Protein AF-A0A932NUC4-F1 (afdb_monomer)

Secondary structure (DSSP, 8-state):
----S--HHHHHHHHHHHTT--------TTSSHH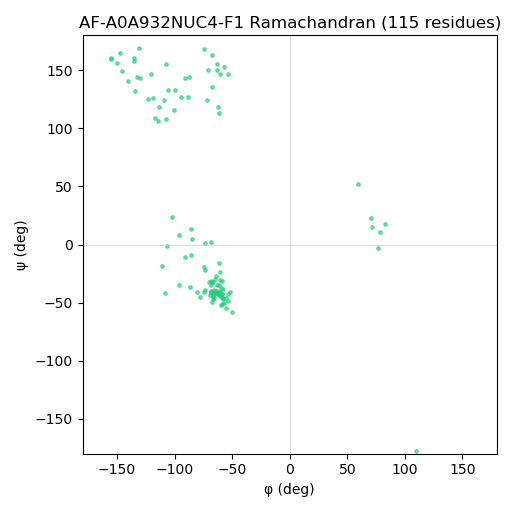HHHHHHHHHHHHH----S--EEEE-SSHHHHHHHHHHHHHHTTTSS--EEEE-SSS-HHHHHHHHHTT-SEEEE-HHHHHTT-

Radius of gyration: 14.38 Å; Cα contacts (8 Å, |Δi|>4): 156; chains: 1; bounding box: 35×28×39 Å

Mean predicted aligned error: 3.15 Å

Sequence (117 aa):
MGYREPTPIQRAAIPAILAGRDLIGCAQTGTGKTAAYLLPVLHRLLQDTARGPRVLVVLPTRELAVQVDAHRRELACHSSLRGAAIYGGVPLGPQADALHAKVDVVTATPGRLLDHL

Structure (mmCIF, N/CA/C/O backbone):
data_AF-A0A932NUC4-F1
#
_entry.id   AF-A0A932NUC4-F1
#
loop_
_atom_site.group_PDB
_atom_site.id
_atom_site.type_symbol
_atom_site.label_atom_id
_atom_site.label_alt_id
_atom_site.label_comp_id
_atom_site.label_asym_id
_atom_site.label_entity_id
_atom_site.label_seq_id
_atom_site.pdbx_PDB_ins_code
_atom_site.Cartn_x
_atom_site.Cartn_y
_atom_site.Cartn_z
_atom_site.occupancy
_atom_site.B_iso_or_equiv
_atom_site.auth_seq_id
_atom_site.auth_comp_id
_atom_site.auth_asym_id
_atom_site.auth_atom_id
_atom_site.pdbx_PDB_model_num
ATOM 1 N N . MET A 1 1 ? 3.567 9.495 -14.276 1.00 73.81 1 MET A N 1
ATOM 2 C CA . MET A 1 1 ? 4.385 8.318 -13.897 1.00 73.81 1 MET A CA 1
ATOM 3 C C . MET A 1 1 ? 5.321 7.783 -14.990 1.00 73.81 1 MET A C 1
ATOM 5 O O . MET A 1 1 ? 6.297 7.146 -14.632 1.00 73.81 1 MET A O 1
ATOM 9 N N . GLY A 1 2 ? 5.104 8.033 -16.293 1.00 84.81 2 GLY A N 1
ATOM 10 C CA . GLY A 1 2 ? 6.136 7.771 -17.319 1.00 84.81 2 GLY A CA 1
ATOM 11 C C . GLY A 1 2 ? 6.430 6.294 -17.632 1.00 84.81 2 GLY A C 1
ATOM 12 O O . GLY A 1 2 ? 7.439 6.007 -18.271 1.00 84.81 2 GLY A O 1
ATOM 13 N N . TYR A 1 3 ? 5.565 5.36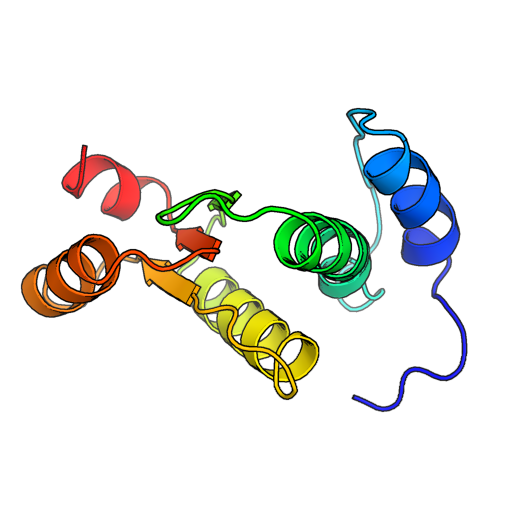5 -17.211 1.00 89.19 3 TYR A N 1
ATOM 14 C CA . TYR A 1 3 ? 5.646 3.961 -17.613 1.00 89.19 3 TYR A CA 1
ATOM 15 C C . TYR A 1 3 ? 5.463 3.838 -19.127 1.00 89.19 3 TYR A C 1
ATOM 17 O O . TYR A 1 3 ? 4.419 4.214 -19.653 1.00 89.19 3 TYR A O 1
ATOM 25 N N . ARG A 1 4 ? 6.485 3.325 -19.817 1.00 92.44 4 ARG A N 1
ATOM 26 C CA . ARG A 1 4 ? 6.423 3.004 -21.253 1.00 92.44 4 ARG A CA 1
ATOM 27 C C . ARG A 1 4 ? 6.390 1.503 -21.487 1.00 92.44 4 ARG A C 1
ATOM 29 O O . ARG A 1 4 ? 5.600 1.030 -22.282 1.00 92.44 4 ARG A O 1
ATOM 36 N N . GLU A 1 5 ? 7.208 0.779 -20.732 1.00 94.62 5 GLU A N 1
ATOM 37 C CA . GLU A 1 5 ? 7.333 -0.672 -20.793 1.00 94.62 5 GLU A CA 1
ATOM 38 C C . GLU A 1 5 ? 7.286 -1.252 -19.373 1.00 94.62 5 GLU A C 1
ATOM 40 O O . GLU A 1 5 ? 7.827 -0.634 -18.444 1.00 94.62 5 GLU A O 1
ATOM 45 N N . PRO A 1 6 ? 6.673 -2.430 -19.170 1.00 95.44 6 PRO A N 1
ATOM 46 C CA . PRO A 1 6 ? 6.652 -3.081 -17.868 1.00 95.44 6 PRO A CA 1
ATOM 47 C C . PRO A 1 6 ? 8.060 -3.540 -17.468 1.00 95.44 6 PRO A C 1
ATOM 49 O O . PRO A 1 6 ? 8.780 -4.149 -18.264 1.00 95.44 6 PRO A O 1
ATOM 52 N N . THR A 1 7 ? 8.451 -3.305 -16.215 1.00 95.56 7 THR A N 1
ATOM 53 C CA . THR A 1 7 ? 9.727 -3.791 -15.662 1.00 95.56 7 THR A CA 1
ATOM 54 C C . THR A 1 7 ? 9.729 -5.324 -15.530 1.00 95.56 7 THR A C 1
ATOM 56 O O . THR A 1 7 ? 8.662 -5.943 -15.542 1.00 95.56 7 THR A O 1
ATOM 59 N N . PRO A 1 8 ? 10.890 -5.993 -15.370 1.00 95.56 8 PRO A N 1
ATOM 60 C CA . PRO A 1 8 ? 10.935 -7.453 -15.238 1.00 95.56 8 PRO A CA 1
ATOM 61 C C . PRO A 1 8 ? 10.030 -8.007 -14.127 1.00 95.56 8 PRO A C 1
ATOM 63 O O . PRO A 1 8 ? 9.306 -8.974 -14.355 1.00 95.56 8 PRO A O 1
ATOM 66 N N . ILE A 1 9 ? 10.003 -7.356 -12.956 1.00 96.50 9 ILE A N 1
ATOM 67 C CA . ILE A 1 9 ? 9.135 -7.775 -11.847 1.00 96.50 9 ILE A CA 1
ATOM 68 C C . ILE A 1 9 ? 7.651 -7.555 -12.167 1.00 96.50 9 ILE A C 1
ATOM 70 O O . ILE A 1 9 ? 6.824 -8.377 -11.791 1.00 96.50 9 ILE A O 1
ATOM 74 N N . GLN A 1 10 ? 7.305 -6.498 -12.909 1.00 97.19 10 GLN A N 1
ATOM 75 C CA . GLN A 1 10 ? 5.934 -6.242 -13.363 1.00 97.19 10 GLN A CA 1
ATOM 76 C C . GLN A 1 10 ? 5.472 -7.300 -14.370 1.00 97.19 10 GLN A C 1
ATOM 78 O O . GLN A 1 10 ? 4.395 -7.865 -14.197 1.00 97.19 10 GLN A O 1
ATOM 83 N N . ARG A 1 11 ? 6.304 -7.632 -15.369 1.00 97.06 11 ARG A N 1
ATOM 84 C CA . ARG A 1 11 ? 6.002 -8.681 -16.361 1.00 97.06 11 ARG A CA 1
ATOM 85 C C . ARG A 1 11 ? 5.750 -10.041 -15.715 1.00 97.06 11 ARG A C 1
ATOM 87 O O . ARG A 1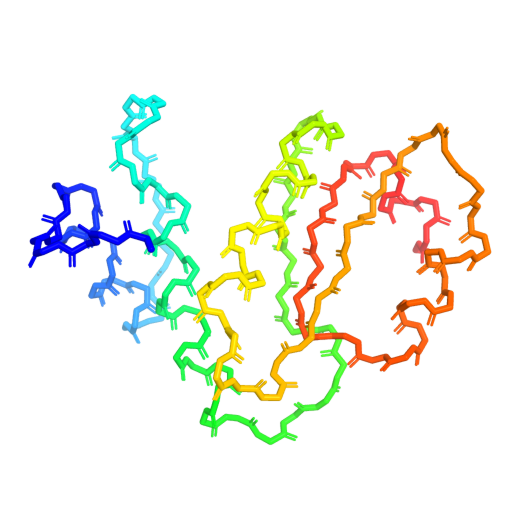 11 ? 4.870 -10.765 -16.165 1.00 97.06 11 ARG A O 1
ATOM 94 N N . ALA A 1 12 ? 6.505 -10.375 -14.670 1.00 96.06 12 ALA A N 1
ATOM 95 C CA . ALA A 1 12 ? 6.349 -11.638 -13.958 1.00 96.06 12 ALA A CA 1
ATOM 96 C C . ALA A 1 12 ? 5.149 -11.635 -12.992 1.00 96.06 12 ALA A C 1
ATOM 98 O O . ALA A 1 12 ? 4.377 -12.592 -12.963 1.00 96.06 12 ALA A O 1
ATOM 99 N N . ALA A 1 13 ? 4.980 -10.570 -12.199 1.00 97.81 13 ALA A N 1
ATOM 100 C CA . ALA A 1 13 ? 4.002 -10.543 -11.111 1.00 97.81 13 ALA A CA 1
ATOM 101 C C . ALA A 1 13 ? 2.572 -10.247 -11.583 1.00 97.81 13 ALA A C 1
ATOM 103 O O . ALA A 1 13 ? 1.637 -10.890 -11.109 1.00 97.81 13 ALA A O 1
ATOM 104 N N . ILE A 1 14 ? 2.383 -9.311 -12.522 1.00 98.00 14 ILE A N 1
ATOM 105 C CA . ILE A 1 14 ? 1.045 -8.827 -12.905 1.00 98.00 14 ILE A CA 1
ATOM 106 C C . ILE A 1 14 ? 0.131 -9.971 -13.380 1.00 98.00 14 ILE A C 1
ATOM 108 O O . ILE A 1 14 ? -0.965 -10.100 -12.829 1.00 98.00 14 ILE A O 1
ATOM 112 N N . PRO A 1 15 ? 0.546 -10.853 -14.315 1.00 97.81 15 PRO A N 1
ATOM 113 C CA . PRO A 1 15 ? -0.310 -11.953 -14.760 1.00 97.81 15 PRO A CA 1
ATOM 114 C C . PRO A 1 15 ? -0.643 -12.941 -13.637 1.00 97.81 15 PRO A C 1
ATOM 116 O O . PRO A 1 15 ? -1.751 -13.468 -13.583 1.00 97.81 15 PRO A O 1
ATOM 119 N N . ALA A 1 16 ? 0.295 -13.187 -12.714 1.00 97.31 16 ALA A N 1
ATOM 120 C CA . ALA A 1 16 ? 0.063 -14.081 -11.585 1.00 97.31 16 ALA A CA 1
ATOM 121 C C . ALA A 1 16 ? -0.984 -13.521 -10.610 1.00 97.31 16 ALA A C 1
ATOM 123 O O . ALA A 1 16 ? -1.881 -14.262 -10.210 1.00 97.31 16 ALA A O 1
ATOM 124 N N . ILE A 1 17 ? -0.916 -12.223 -10.295 1.00 97.50 17 ILE A N 1
ATOM 125 C CA . ILE A 1 17 ? -1.875 -11.559 -9.398 1.00 97.50 17 ILE A CA 1
ATOM 126 C C . ILE A 1 17 ? -3.265 -11.480 -10.040 1.00 97.50 17 ILE A C 1
ATOM 128 O O . ILE A 1 17 ? -4.270 -11.718 -9.367 1.00 97.50 17 ILE A O 1
ATOM 132 N N . LEU A 1 18 ? -3.345 -11.181 -11.343 1.00 96.81 18 LEU A N 1
ATOM 133 C CA . LEU A 1 18 ? -4.620 -11.176 -12.074 1.00 96.81 18 LEU A CA 1
ATOM 134 C C . LEU A 1 18 ? -5.280 -12.559 -12.087 1.00 96.81 18 LEU A C 1
ATOM 136 O O . LEU A 1 18 ? -6.496 -12.649 -11.961 1.00 96.81 18 LEU A O 1
ATOM 140 N N . ALA A 1 19 ? -4.483 -13.628 -12.150 1.00 96.81 19 ALA A N 1
ATOM 141 C CA . ALA A 1 19 ? -4.959 -15.003 -12.010 1.00 96.81 19 ALA A CA 1
ATOM 142 C C . ALA A 1 19 ? -5.342 -15.387 -10.564 1.00 96.81 19 ALA A C 1
ATOM 144 O O . ALA A 1 19 ? -5.698 -16.535 -10.315 1.00 96.81 19 ALA A O 1
ATOM 145 N N . GLY A 1 20 ? -5.246 -14.460 -9.603 1.00 95.50 20 GLY A N 1
ATOM 146 C CA . GLY A 1 20 ? -5.571 -14.705 -8.198 1.00 95.50 20 GLY A CA 1
ATOM 147 C C . GLY A 1 20 ? -4.576 -15.612 -7.476 1.00 95.50 20 GLY A C 1
ATOM 148 O O . GLY A 1 20 ? -4.951 -16.235 -6.490 1.00 95.50 20 GLY A O 1
ATOM 149 N N . ARG A 1 21 ? -3.336 -15.712 -7.971 1.00 97.56 21 ARG A N 1
ATOM 150 C CA . ARG A 1 21 ? -2.292 -16.531 -7.348 1.00 97.56 21 ARG A CA 1
ATOM 151 C C . ARG A 1 21 ? -1.479 -15.725 -6.347 1.00 97.56 21 ARG A C 1
ATOM 153 O O . ARG A 1 21 ? -1.119 -14.576 -6.614 1.00 97.56 21 ARG A O 1
ATOM 160 N N . ASP A 1 22 ? -1.100 -16.391 -5.265 1.00 97.38 22 ASP A N 1
ATOM 161 C CA . ASP A 1 22 ? -0.112 -15.884 -4.321 1.00 97.38 22 ASP A CA 1
ATOM 162 C C . ASP A 1 22 ? 1.289 -15.908 -4.940 1.00 97.38 22 ASP A C 1
ATOM 164 O O . ASP A 1 22 ? 1.608 -16.743 -5.794 1.00 97.38 22 ASP A O 1
ATOM 168 N N . LEU A 1 23 ? 2.141 -14.974 -4.516 1.00 96.75 23 LEU A N 1
ATOM 169 C CA . LEU A 1 23 ? 3.511 -14.882 -5.006 1.00 96.75 23 LEU A CA 1
ATOM 170 C C . LEU A 1 23 ? 4.473 -14.319 -3.967 1.00 96.75 23 LEU A C 1
ATOM 172 O O . LEU A 1 23 ? 4.100 -13.537 -3.095 1.00 96.75 23 LEU A O 1
ATOM 176 N N . ILE A 1 24 ? 5.748 -14.657 -4.149 1.00 96.69 24 ILE A N 1
ATOM 177 C CA . ILE A 1 24 ? 6.882 -14.007 -3.495 1.00 96.69 24 ILE A CA 1
ATOM 178 C C . ILE A 1 24 ? 7.686 -13.298 -4.587 1.00 96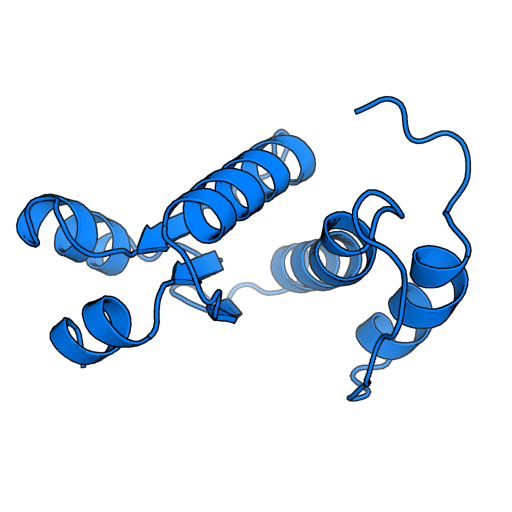.69 24 ILE A C 1
ATOM 180 O O . ILE A 1 24 ? 8.169 -13.928 -5.526 1.00 96.69 24 ILE A O 1
ATOM 184 N N . GLY A 1 25 ? 7.801 -11.973 -4.487 1.00 92.62 25 GLY A N 1
ATOM 185 C CA . GLY A 1 25 ? 8.489 -11.142 -5.475 1.00 92.62 25 GLY A CA 1
ATOM 186 C C . GLY A 1 25 ? 9.823 -10.610 -4.958 1.00 92.62 25 GLY A C 1
ATOM 187 O O . GLY A 1 25 ? 9.846 -9.678 -4.156 1.00 92.62 25 GLY A O 1
ATOM 188 N N . CYS A 1 26 ? 10.935 -11.137 -5.470 1.00 92.81 26 CYS A N 1
ATOM 189 C CA . CYS A 1 26 ? 12.281 -10.664 -5.136 1.00 92.81 26 CYS A CA 1
ATOM 190 C C . CYS A 1 26 ? 12.819 -9.744 -6.238 1.00 92.81 26 CYS A C 1
ATOM 192 O O . CYS A 1 26 ? 13.041 -10.173 -7.366 1.00 92.81 26 CYS A O 1
ATOM 194 N N . ALA A 1 27 ? 13.045 -8.470 -5.917 1.00 90.50 27 ALA A N 1
ATOM 195 C CA . ALA A 1 27 ? 13.708 -7.517 -6.808 1.00 90.50 27 ALA A CA 1
ATOM 196 C C . ALA A 1 27 ? 14.354 -6.385 -5.999 1.00 90.50 27 ALA A C 1
ATOM 198 O O . ALA A 1 27 ? 13.929 -6.106 -4.873 1.00 90.50 27 ALA A O 1
ATOM 199 N N . GLN A 1 28 ? 15.325 -5.673 -6.574 1.00 86.31 28 GLN A N 1
ATOM 200 C CA . GLN A 1 28 ? 15.952 -4.505 -5.939 1.00 86.31 28 GLN A CA 1
ATOM 201 C C . GLN A 1 28 ? 14.936 -3.364 -5.723 1.00 86.31 28 GLN A C 1
ATOM 203 O O . GLN A 1 28 ? 13.881 -3.309 -6.368 1.00 86.31 28 GLN A O 1
ATOM 208 N N . THR A 1 29 ? 15.164 -2.470 -4.760 1.00 79.69 29 THR A N 1
ATOM 209 C CA . THR A 1 29 ? 14.382 -1.225 -4.619 1.00 79.69 29 THR A CA 1
ATOM 210 C C . THR A 1 29 ? 14.457 -0.386 -5.904 1.00 79.69 29 THR A C 1
ATOM 212 O O . THR A 1 29 ? 15.378 -0.534 -6.698 1.00 79.69 29 THR A O 1
ATOM 215 N N . GLY A 1 30 ? 13.430 0.425 -6.177 1.00 81.25 30 GLY A N 1
ATOM 216 C CA . GLY A 1 30 ? 13.364 1.236 -7.406 1.00 81.25 30 GLY A CA 1
ATOM 217 C C . GLY A 1 30 ? 12.986 0.487 -8.697 1.00 81.25 30 GLY A C 1
ATOM 218 O O . GLY A 1 30 ? 12.779 1.119 -9.721 1.00 81.25 30 GLY A O 1
ATOM 219 N N . THR A 1 31 ? 12.798 -0.838 -8.670 1.00 83.44 31 THR A N 1
ATOM 220 C CA . THR A 1 31 ? 12.503 -1.658 -9.874 1.00 83.44 31 THR A CA 1
ATOM 221 C C . THR A 1 31 ? 11.017 -1.744 -10.261 1.00 83.44 31 THR A C 1
ATOM 223 O O . THR A 1 31 ? 10.618 -2.587 -11.064 1.00 83.44 31 THR A O 1
ATOM 226 N N . GLY A 1 32 ? 10.161 -0.890 -9.693 1.00 91.50 32 GLY A N 1
ATOM 227 C CA . GLY A 1 32 ? 8.729 -0.857 -10.024 1.00 91.50 32 GLY A CA 1
ATOM 228 C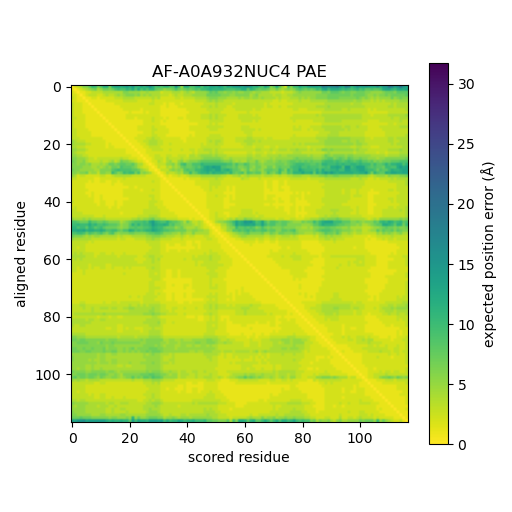 C . GLY A 1 32 ? 7.857 -1.887 -9.296 1.00 91.50 32 GLY A C 1
ATOM 229 O O . GLY A 1 32 ? 6.726 -2.115 -9.722 1.00 91.50 32 GLY A O 1
ATOM 230 N N . LYS A 1 33 ? 8.345 -2.474 -8.188 1.00 95.25 33 LYS A N 1
ATOM 231 C CA . LYS A 1 33 ? 7.593 -3.431 -7.349 1.00 95.25 33 LYS A CA 1
ATOM 232 C C . LYS A 1 33 ? 6.221 -2.909 -6.911 1.00 95.25 33 LYS A C 1
ATOM 234 O O . LYS A 1 33 ? 5.257 -3.658 -6.942 1.00 95.25 33 LYS A O 1
ATOM 239 N N . THR A 1 34 ? 6.130 -1.632 -6.540 1.00 95.56 34 THR A N 1
ATOM 240 C CA . THR A 1 34 ? 4.878 -1.017 -6.076 1.00 95.56 34 THR A CA 1
ATOM 241 C C . THR A 1 34 ? 3.780 -1.093 -7.134 1.00 95.56 34 THR A C 1
ATOM 243 O O . THR A 1 34 ? 2.716 -1.643 -6.878 1.00 95.56 34 THR A O 1
ATOM 246 N N . ALA A 1 35 ? 4.061 -0.642 -8.357 1.00 96.38 35 ALA A N 1
ATOM 247 C CA . ALA A 1 35 ? 3.126 -0.780 -9.469 1.00 96.38 35 ALA A CA 1
ATOM 248 C C . ALA A 1 35 ? 2.884 -2.248 -9.864 1.00 96.38 35 ALA A C 1
ATOM 250 O O . ALA A 1 35 ? 1.781 -2.574 -10.291 1.00 96.38 35 ALA A O 1
ATOM 251 N N . ALA A 1 36 ? 3.868 -3.140 -9.679 1.00 97.19 36 ALA A N 1
ATOM 252 C CA . ALA A 1 36 ? 3.725 -4.561 -10.003 1.00 97.19 36 ALA A CA 1
ATOM 253 C C . ALA A 1 36 ? 2.584 -5.239 -9.232 1.00 97.19 36 ALA A C 1
ATOM 255 O O . ALA A 1 36 ? 1.891 -6.065 -9.818 1.00 97.19 36 ALA A O 1
ATOM 256 N N . TYR A 1 37 ? 2.363 -4.875 -7.961 1.00 96.94 37 TYR A N 1
ATOM 257 C CA . TYR A 1 37 ? 1.216 -5.379 -7.200 1.00 96.94 37 TYR A CA 1
ATOM 258 C C . TYR A 1 37 ? 0.010 -4.434 -7.207 1.00 96.94 37 TYR A C 1
ATOM 260 O O . TYR A 1 37 ? -1.118 -4.914 -7.245 1.00 96.94 37 TYR A O 1
ATOM 268 N N . LEU A 1 38 ? 0.201 -3.108 -7.213 1.00 97.56 38 LEU A N 1
ATOM 269 C CA . LEU A 1 38 ? -0.930 -2.174 -7.160 1.00 97.56 38 LEU A CA 1
ATOM 270 C C . LEU A 1 38 ? -1.759 -2.168 -8.442 1.00 97.56 38 LEU A C 1
ATOM 272 O O . LEU A 1 38 ? -2.979 -2.165 -8.347 1.00 97.56 38 LEU A O 1
ATOM 276 N N . LEU A 1 39 ? -1.143 -2.174 -9.628 1.00 97.00 39 LEU A N 1
ATOM 277 C CA . LEU A 1 39 ? -1.885 -2.128 -10.895 1.00 97.00 39 LEU A CA 1
ATOM 278 C C . LEU A 1 39 ? -2.927 -3.254 -11.026 1.00 97.00 39 LEU A C 1
ATOM 280 O O . LEU A 1 39 ? -4.100 -2.940 -11.239 1.00 97.00 39 LEU A O 1
ATOM 284 N N . PRO A 1 40 ? -2.565 -4.544 -10.877 1.00 97.50 40 PRO A N 1
ATOM 285 C CA . PRO A 1 40 ? -3.540 -5.624 -11.012 1.00 97.50 40 PRO A CA 1
ATOM 286 C C . PRO A 1 40 ? -4.570 -5.630 -9.876 1.00 97.50 40 PRO A C 1
ATOM 288 O O . PRO A 1 40 ? -5.724 -5.985 -10.101 1.00 97.50 40 PRO A O 1
ATOM 291 N N . VAL A 1 41 ? -4.190 -5.197 -8.670 1.00 96.75 41 VAL A N 1
ATOM 292 C CA . VAL A 1 41 ? -5.118 -5.077 -7.539 1.00 96.75 41 VAL A CA 1
ATOM 293 C C . VAL A 1 41 ? -6.153 -3.979 -7.790 1.00 96.75 41 VAL A C 1
ATOM 295 O O . VAL A 1 41 ? -7.348 -4.233 -7.677 1.00 96.75 41 VAL A O 1
ATOM 298 N N . LEU A 1 42 ? -5.720 -2.783 -8.195 1.00 96.75 42 LEU A N 1
ATOM 299 C CA . LEU A 1 42 ? -6.616 -1.676 -8.539 1.00 96.75 42 LEU A CA 1
ATOM 300 C C . LEU A 1 42 ? -7.540 -2.057 -9.702 1.00 96.75 42 LEU A C 1
ATOM 302 O O . LEU A 1 42 ? -8.733 -1.781 -9.634 1.00 96.75 42 LEU A O 1
ATOM 306 N N . HIS A 1 43 ? -7.023 -2.749 -10.723 1.00 96.06 43 HIS A N 1
ATOM 307 C CA . HIS A 1 43 ? -7.836 -3.266 -11.827 1.00 96.06 43 HIS A CA 1
ATOM 308 C C . HIS A 1 43 ? -8.986 -4.157 -11.333 1.00 96.06 43 HIS A C 1
ATOM 310 O O . HIS A 1 43 ? -10.128 -3.963 -11.746 1.00 96.06 43 HIS A O 1
ATOM 316 N N . ARG A 1 44 ? -8.711 -5.081 -10.403 1.00 94.75 44 ARG A N 1
ATOM 317 C CA . ARG A 1 44 ? -9.748 -5.931 -9.797 1.00 94.75 44 ARG A CA 1
ATOM 318 C C . ARG A 1 44 ? -10.748 -5.126 -8.964 1.00 94.75 44 ARG A C 1
ATOM 320 O O . ARG A 1 44 ? -11.944 -5.375 -9.057 1.00 94.75 44 ARG A O 1
ATOM 327 N N . LEU A 1 45 ? -10.285 -4.141 -8.192 1.00 95.19 45 LEU A N 1
ATOM 328 C CA . LEU A 1 45 ? -11.165 -3.304 -7.365 1.00 95.19 45 LEU A CA 1
ATOM 329 C C . LEU A 1 45 ? -12.150 -2.456 -8.180 1.00 95.19 45 LEU A C 1
ATOM 331 O O . LEU A 1 45 ? -13.212 -2.120 -7.659 1.00 95.19 45 LEU A O 1
ATOM 335 N N . LEU A 1 46 ? -11.813 -2.107 -9.427 1.00 95.12 46 LEU A N 1
ATOM 336 C CA . LEU A 1 46 ? -12.708 -1.379 -10.337 1.00 95.12 46 LEU A CA 1
ATOM 337 C C . LEU A 1 46 ? -13.846 -2.244 -10.890 1.00 95.12 46 LEU A C 1
ATOM 339 O O . LEU A 1 46 ? -14.855 -1.704 -11.332 1.00 95.12 46 LEU A O 1
ATOM 343 N N . GLN A 1 47 ? -13.681 -3.565 -10.889 1.00 93.50 47 GLN A N 1
ATOM 344 C CA . GLN A 1 47 ? -14.689 -4.519 -11.364 1.00 93.50 47 GLN A CA 1
ATOM 345 C C . GLN A 1 47 ? -15.622 -4.990 -10.241 1.00 93.50 47 GLN A C 1
ATOM 347 O O . GLN A 1 47 ? -16.629 -5.641 -10.505 1.00 93.50 47 GLN A O 1
ATOM 352 N N . ASP A 1 48 ? -15.287 -4.666 -8.994 1.00 88.44 48 ASP A N 1
ATOM 353 C CA . ASP A 1 48 ? -16.002 -5.085 -7.798 1.00 88.44 48 ASP A CA 1
ATOM 354 C C . ASP A 1 48 ? -16.811 -3.921 -7.201 1.00 88.44 48 ASP A C 1
ATOM 356 O O . ASP A 1 48 ? -16.310 -2.808 -7.027 1.00 88.44 48 ASP A O 1
ATOM 360 N N . THR A 1 49 ? -18.072 -4.193 -6.860 1.00 85.81 49 THR A N 1
ATOM 361 C CA . THR A 1 49 ? -19.006 -3.230 -6.260 1.00 85.81 49 THR A CA 1
ATOM 362 C C . THR A 1 49 ? -18.909 -3.136 -4.735 1.00 85.81 49 THR A C 1
ATOM 364 O O . THR A 1 49 ? -19.557 -2.267 -4.140 1.00 85.81 49 THR A O 1
ATOM 367 N N . ALA A 1 50 ? -18.151 -4.022 -4.079 1.00 88.44 50 ALA A N 1
ATOM 368 C CA . ALA A 1 50 ? -17.984 -4.001 -2.630 1.00 88.44 50 ALA A CA 1
ATOM 369 C C . ALA A 1 50 ? -17.359 -2.677 -2.149 1.00 88.44 50 ALA A C 1
ATOM 371 O O . ALA A 1 50 ? -16.536 -2.058 -2.824 1.00 88.44 50 ALA A O 1
ATOM 372 N N . ARG A 1 51 ? -17.762 -2.235 -0.952 1.00 83.50 51 ARG A N 1
ATOM 373 C CA . ARG A 1 51 ? -17.301 -0.984 -0.328 1.00 83.50 51 ARG A CA 1
ATOM 374 C C . ARG A 1 51 ? -16.639 -1.261 1.013 1.00 83.50 51 ARG A C 1
ATOM 376 O O . ARG A 1 51 ? -17.117 -2.102 1.769 1.00 83.50 51 ARG A O 1
ATOM 383 N N . GLY A 1 52 ? -15.631 -0.460 1.345 1.00 88.12 52 GLY A N 1
ATOM 384 C CA . GLY A 1 52 ? -14.833 -0.607 2.563 1.00 88.12 52 GLY A CA 1
ATOM 385 C C . GLY A 1 52 ? -13.413 -1.081 2.262 1.00 88.12 52 GLY A C 1
ATOM 386 O O . GLY A 1 52 ? -13.073 -1.242 1.088 1.00 88.12 52 GLY A O 1
ATOM 387 N N . PRO A 1 53 ? -12.590 -1.293 3.305 1.00 91.94 53 PRO A N 1
ATOM 388 C CA . PRO A 1 53 ? -11.227 -1.781 3.138 1.00 91.94 53 PRO A CA 1
ATOM 389 C C . PRO A 1 53 ? -11.232 -3.160 2.480 1.00 91.94 53 PRO A C 1
ATOM 391 O O . PRO A 1 53 ? -11.710 -4.133 3.058 1.00 91.94 53 PRO A O 1
ATOM 394 N N . ARG A 1 54 ? -10.719 -3.232 1.250 1.00 95.00 54 ARG A N 1
ATOM 395 C CA . ARG A 1 54 ? -10.632 -4.463 0.444 1.00 95.00 54 ARG A CA 1
ATOM 396 C C . ARG A 1 54 ? -9.192 -4.929 0.260 1.00 95.00 54 ARG A C 1
ATOM 398 O O . ARG A 1 54 ? -8.950 -6.082 -0.080 1.00 95.00 54 ARG A O 1
ATOM 405 N N . VAL A 1 55 ? -8.233 -4.030 0.477 1.00 97.12 55 VAL A N 1
ATOM 406 C CA . VAL A 1 55 ? -6.801 -4.288 0.326 1.00 97.12 55 VAL A CA 1
ATOM 407 C C . VAL A 1 55 ? -6.056 -3.720 1.520 1.00 97.12 55 VAL A C 1
ATOM 409 O O . VAL A 1 55 ? -6.237 -2.554 1.866 1.00 97.12 55 VAL A O 1
ATOM 412 N N . LEU A 1 56 ? -5.168 -4.529 2.092 1.00 97.69 56 LEU A N 1
ATOM 413 C CA . LEU A 1 56 ? -4.218 -4.124 3.118 1.00 97.69 56 LEU A CA 1
ATOM 414 C C . LEU A 1 56 ? -2.790 -4.335 2.603 1.00 97.69 56 LEU A C 1
ATOM 416 O O . LEU A 1 56 ? -2.426 -5.437 2.200 1.00 97.69 56 LEU A O 1
ATOM 420 N N . VAL A 1 57 ? -1.974 -3.285 2.651 1.00 98.12 57 VAL A N 1
ATOM 421 C CA . VAL A 1 57 ? -0.540 -3.331 2.344 1.00 98.12 57 VAL A CA 1
ATOM 422 C C . VAL A 1 57 ? 0.237 -3.019 3.618 1.00 98.12 57 VAL A C 1
ATOM 424 O O . VAL A 1 57 ? 0.287 -1.871 4.056 1.00 98.12 57 VAL A O 1
ATOM 427 N N . VAL A 1 58 ? 0.852 -4.037 4.215 1.00 98.06 58 VAL A N 1
ATOM 428 C CA . VAL A 1 58 ? 1.637 -3.882 5.448 1.00 98.06 58 VAL A CA 1
ATOM 429 C C . VAL A 1 58 ? 3.084 -3.535 5.107 1.00 98.06 58 VAL A C 1
ATOM 431 O O . VAL A 1 58 ? 3.727 -4.216 4.308 1.00 98.06 58 VAL A O 1
ATOM 434 N N . LEU A 1 59 ? 3.595 -2.456 5.696 1.00 97.81 59 LEU A N 1
ATOM 435 C CA . LEU A 1 59 ? 4.900 -1.870 5.390 1.00 97.81 59 LEU A CA 1
ATOM 436 C C . LEU A 1 59 ? 5.682 -1.638 6.692 1.00 97.81 59 LEU A C 1
ATOM 438 O O . LEU A 1 59 ? 5.091 -1.272 7.706 1.00 97.81 59 LEU A O 1
ATOM 442 N N . PRO A 1 60 ? 7.011 -1.833 6.699 1.00 97.00 60 PRO A N 1
ATOM 443 C CA . PRO A 1 60 ? 7.783 -1.817 7.941 1.00 97.00 60 PRO A CA 1
ATOM 444 C C . PRO A 1 60 ? 7.986 -0.410 8.515 1.00 97.00 60 PRO A C 1
ATOM 446 O O . PRO A 1 60 ? 8.285 -0.277 9.698 1.00 97.00 60 PRO A O 1
ATOM 449 N N . THR A 1 61 ? 7.833 0.642 7.703 1.00 96.81 61 THR A N 1
ATOM 450 C CA . THR A 1 61 ? 8.060 2.027 8.133 1.00 96.81 61 THR A CA 1
ATOM 451 C C . THR A 1 61 ? 6.956 2.966 7.663 1.00 96.81 61 THR A C 1
ATOM 453 O O . THR A 1 61 ? 6.250 2.701 6.684 1.00 96.81 61 THR A O 1
ATOM 456 N N . ARG A 1 62 ? 6.828 4.095 8.367 1.00 97.38 62 ARG A N 1
ATOM 457 C CA . ARG A 1 62 ? 5.875 5.164 8.047 1.00 97.38 62 ARG A CA 1
ATOM 458 C C . ARG A 1 62 ? 6.143 5.751 6.664 1.00 97.38 62 ARG A C 1
ATOM 460 O O . ARG A 1 62 ? 5.211 5.983 5.901 1.00 97.38 62 ARG A O 1
ATOM 467 N N . GLU A 1 63 ? 7.405 5.980 6.339 1.00 96.69 63 GLU A N 1
ATOM 468 C CA . GLU A 1 63 ? 7.845 6.605 5.092 1.00 96.69 63 GLU A CA 1
ATOM 469 C C . GLU A 1 63 ? 7.423 5.745 3.900 1.00 96.69 63 GLU A C 1
ATOM 471 O O . GLU A 1 63 ? 6.876 6.260 2.926 1.00 96.69 63 GLU A O 1
ATOM 476 N N . LEU A 1 64 ? 7.582 4.421 4.015 1.00 96.12 64 LEU A N 1
ATOM 477 C CA . LEU A 1 64 ? 7.126 3.486 2.992 1.00 96.12 64 LEU A CA 1
ATOM 478 C C . LEU A 1 64 ? 5.596 3.427 2.901 1.00 96.12 64 LEU A C 1
ATOM 480 O O . LEU A 1 64 ? 5.074 3.395 1.788 1.00 96.12 64 LEU A O 1
ATOM 484 N N . ALA A 1 65 ? 4.870 3.463 4.026 1.00 97.88 65 ALA A N 1
ATOM 485 C CA . ALA A 1 65 ? 3.402 3.528 4.033 1.00 97.88 65 ALA A CA 1
ATOM 486 C C . ALA A 1 65 ? 2.867 4.751 3.277 1.00 97.88 65 ALA A C 1
ATOM 488 O O . ALA A 1 65 ? 1.997 4.614 2.410 1.00 97.88 65 ALA A O 1
ATOM 489 N N . VAL A 1 66 ? 3.444 5.922 3.551 1.00 97.56 66 VAL A N 1
ATOM 490 C CA . VAL A 1 66 ? 3.108 7.183 2.877 1.00 97.56 66 VAL A CA 1
ATOM 491 C C . VAL A 1 66 ? 3.496 7.139 1.399 1.00 97.56 66 VAL A C 1
ATOM 493 O O . VAL A 1 66 ? 2.692 7.503 0.543 1.00 97.56 66 VAL A O 1
ATOM 496 N N . GLN A 1 67 ? 4.699 6.659 1.072 1.00 96.81 67 GLN A N 1
ATOM 497 C CA . GLN A 1 67 ? 5.170 6.584 -0.312 1.00 96.81 67 GLN A CA 1
ATOM 498 C C . GLN A 1 67 ? 4.302 5.648 -1.164 1.00 96.81 67 GLN A C 1
ATOM 500 O O . GLN A 1 67 ? 3.991 5.967 -2.313 1.00 96.81 67 GLN A O 1
ATOM 505 N N . VAL A 1 68 ? 3.898 4.496 -0.622 1.00 97.81 68 VAL A N 1
ATOM 506 C CA . VAL A 1 68 ? 3.020 3.556 -1.329 1.00 97.81 68 VAL A CA 1
ATOM 507 C C . VAL A 1 68 ? 1.618 4.137 -1.508 1.00 97.81 68 VAL A C 1
ATOM 509 O O . VAL A 1 68 ? 1.065 3.993 -2.598 1.00 97.81 68 VAL A O 1
ATOM 512 N N . ASP A 1 69 ? 1.050 4.823 -0.510 1.00 98.12 69 ASP A N 1
ATOM 513 C CA . ASP A 1 69 ? -0.266 5.464 -0.669 1.00 98.12 69 ASP A CA 1
ATOM 514 C C . ASP A 1 69 ? -0.235 6.606 -1.696 1.00 98.12 69 ASP A C 1
ATOM 516 O O . ASP A 1 69 ? -1.135 6.707 -2.532 1.00 98.12 69 ASP A O 1
ATOM 520 N N . ALA A 1 70 ? 0.832 7.410 -1.720 1.00 97.50 70 ALA A N 1
ATOM 521 C CA . ALA A 1 70 ? 1.031 8.422 -2.756 1.00 97.50 70 ALA A CA 1
ATOM 522 C C . ALA A 1 70 ? 1.100 7.785 -4.156 1.00 97.50 70 ALA A C 1
ATOM 524 O O . ALA A 1 70 ? 0.408 8.218 -5.079 1.00 97.50 70 ALA A O 1
ATOM 525 N N . HIS A 1 71 ? 1.852 6.689 -4.298 1.00 96.81 71 HIS A N 1
ATOM 526 C CA . HIS A 1 71 ? 1.943 5.943 -5.551 1.00 96.81 71 HIS A CA 1
ATOM 527 C C . HIS A 1 71 ? 0.587 5.350 -5.968 1.00 96.81 71 HIS A C 1
ATOM 529 O O . HIS A 1 71 ? 0.203 5.433 -7.133 1.00 96.81 71 HIS A O 1
ATOM 535 N N . ARG A 1 72 ? -0.175 4.793 -5.019 1.00 97.62 72 ARG A N 1
ATOM 536 C CA . ARG A 1 72 ? -1.553 4.335 -5.245 1.00 97.62 72 ARG A CA 1
ATOM 537 C C . ARG A 1 72 ? -2.433 5.483 -5.731 1.00 97.62 72 ARG A C 1
ATOM 539 O O . ARG A 1 72 ? -3.173 5.292 -6.690 1.00 97.62 72 ARG A O 1
ATOM 546 N N . ARG A 1 73 ? -2.364 6.658 -5.099 1.00 97.31 73 ARG A N 1
ATOM 547 C CA . ARG A 1 73 ? -3.147 7.839 -5.491 1.00 97.31 73 ARG A CA 1
ATOM 548 C C . ARG A 1 73 ? -2.861 8.255 -6.931 1.00 97.31 73 ARG A C 1
ATOM 550 O O . ARG A 1 73 ? -3.799 8.560 -7.658 1.00 97.31 73 ARG A O 1
ATOM 557 N N . GLU A 1 74 ? -1.597 8.249 -7.340 1.00 97.12 74 GLU A N 1
ATOM 558 C CA . GLU A 1 74 ? -1.209 8.546 -8.721 1.00 97.12 74 GLU A CA 1
ATOM 559 C C . GLU A 1 74 ? -1.710 7.483 -9.710 1.00 97.12 74 GLU A C 1
ATOM 561 O O . GLU A 1 74 ? -2.225 7.839 -10.765 1.00 97.12 74 GLU A O 1
ATOM 566 N N . LEU A 1 75 ? -1.620 6.193 -9.369 1.00 96.75 75 LEU A N 1
ATOM 567 C CA . LEU A 1 75 ? -2.130 5.109 -10.220 1.00 96.75 75 LEU A CA 1
ATOM 568 C C . LEU A 1 75 ? -3.663 5.101 -10.330 1.00 96.75 75 LEU A C 1
ATOM 570 O O . LEU A 1 75 ? -4.207 4.717 -11.362 1.00 96.75 75 LEU A O 1
ATOM 574 N N . ALA A 1 76 ? -4.358 5.510 -9.270 1.00 96.31 76 ALA A N 1
ATOM 575 C CA . ALA A 1 76 ? -5.816 5.505 -9.174 1.00 96.31 76 ALA A CA 1
ATOM 576 C C . ALA A 1 76 ? -6.458 6.862 -9.520 1.00 96.31 76 ALA A C 1
ATOM 578 O O . ALA A 1 76 ? -7.662 7.024 -9.321 1.00 96.31 76 ALA A O 1
ATOM 579 N N . CYS A 1 77 ? -5.689 7.838 -10.018 1.00 95.31 77 CYS A N 1
ATOM 580 C CA . CYS A 1 77 ? -6.103 9.244 -10.128 1.00 95.31 77 CYS A CA 1
ATOM 581 C C . CYS A 1 77 ? -7.337 9.492 -11.015 1.00 95.31 77 CYS A C 1
ATOM 583 O O . CYS A 1 77 ? -8.041 10.478 -10.816 1.00 95.31 77 CYS A O 1
ATOM 585 N N . HIS A 1 78 ? -7.622 8.591 -11.955 1.00 94.44 78 HIS A N 1
ATOM 586 C CA . HIS A 1 78 ? -8.791 8.640 -12.839 1.00 94.44 78 HIS A CA 1
ATOM 587 C C . HIS A 1 78 ? -9.900 7.666 -12.415 1.00 94.44 78 HIS A C 1
ATOM 589 O O . HIS A 1 78 ? -10.712 7.244 -13.233 1.00 94.44 78 HIS A O 1
ATOM 595 N N . SER A 1 79 ? -9.929 7.283 -11.139 1.00 94.62 79 SER A N 1
ATOM 596 C CA . SER A 1 79 ? -10.934 6.385 -10.575 1.00 94.62 79 SER A CA 1
ATOM 597 C C . SER A 1 79 ? -11.534 6.934 -9.285 1.00 94.62 79 SER A C 1
ATOM 599 O O . SER A 1 79 ? -11.017 7.876 -8.689 1.00 94.62 79 SER A O 1
ATOM 601 N N . SER A 1 80 ? -12.606 6.298 -8.814 1.00 93.19 80 SER A N 1
ATOM 602 C CA . SER A 1 80 ? -13.200 6.579 -7.506 1.00 93.19 80 SER A CA 1
ATOM 603 C C . SER A 1 80 ? -12.533 5.822 -6.349 1.00 93.19 80 SER A C 1
ATOM 605 O O . SER A 1 80 ? -13.034 5.898 -5.228 1.00 93.19 80 SER A O 1
ATOM 607 N N . LEU A 1 81 ? -11.451 5.068 -6.594 1.00 95.81 81 LEU A N 1
ATOM 608 C CA . LEU A 1 81 ? -10.791 4.265 -5.562 1.00 95.81 81 LEU A CA 1
ATOM 609 C C . LEU A 1 81 ? -10.032 5.156 -4.574 1.00 95.81 81 LEU A C 1
ATOM 611 O O . LEU A 1 81 ? -9.145 5.937 -4.937 1.00 95.81 81 LEU A O 1
ATOM 615 N N . ARG A 1 82 ? -10.351 5.002 -3.292 1.00 95.38 82 ARG A N 1
ATOM 616 C CA . ARG A 1 82 ? -9.785 5.780 -2.187 1.00 95.38 82 ARG A CA 1
ATOM 617 C C . ARG A 1 82 ? -8.824 4.925 -1.373 1.00 95.38 82 ARG A C 1
ATOM 619 O O . ARG A 1 82 ? -8.934 3.703 -1.330 1.00 95.38 82 ARG A O 1
ATOM 626 N N . GLY A 1 83 ? -7.888 5.577 -0.700 1.00 96.56 83 GLY A N 1
ATOM 627 C CA . GLY A 1 83 ? -6.973 4.901 0.206 1.00 96.56 83 GLY A CA 1
ATOM 628 C C . GLY A 1 83 ? -6.571 5.776 1.378 1.00 96.56 83 GLY A C 1
ATOM 629 O O . GLY A 1 83 ? -6.803 6.987 1.347 1.00 96.56 83 GLY A O 1
ATOM 630 N N . ALA A 1 84 ? -6.011 5.140 2.400 1.00 97.19 84 ALA A N 1
ATOM 631 C CA . ALA A 1 84 ? -5.469 5.801 3.577 1.00 97.19 84 ALA A CA 1
ATOM 632 C C . ALA A 1 84 ? -4.170 5.121 4.020 1.00 97.19 84 ALA A C 1
ATOM 634 O O . ALA A 1 84 ? -4.066 3.892 4.005 1.00 97.19 84 ALA A O 1
ATOM 635 N N . ALA A 1 85 ? -3.208 5.936 4.451 1.00 97.75 85 ALA A N 1
ATOM 636 C CA . ALA A 1 85 ? -1.995 5.478 5.109 1.00 97.75 85 ALA A CA 1
ATOM 637 C C . ALA A 1 85 ? -2.169 5.523 6.632 1.00 97.75 85 ALA A C 1
ATOM 639 O O . ALA A 1 85 ? -2.516 6.565 7.189 1.00 97.75 85 ALA A O 1
ATOM 640 N N . ILE A 1 86 ? -1.907 4.395 7.288 1.00 97.81 86 ILE A N 1
ATOM 641 C CA . ILE A 1 86 ? -2.155 4.155 8.707 1.00 97.81 86 ILE A CA 1
ATOM 642 C C . ILE A 1 86 ? -0.826 3.890 9.429 1.00 97.81 86 ILE A C 1
ATOM 644 O O . ILE A 1 86 ? -0.173 2.870 9.216 1.00 97.81 86 ILE A O 1
ATOM 648 N N . TYR A 1 87 ? -0.366 4.822 10.259 1.00 98.00 87 TYR A N 1
ATOM 649 C CA . TYR A 1 87 ? 0.948 4.752 10.906 1.00 98.00 87 TYR A CA 1
ATOM 650 C C . TYR A 1 87 ? 1.033 5.551 12.218 1.00 98.00 87 TYR A C 1
ATOM 652 O O . TYR A 1 87 ? 0.239 6.451 12.509 1.00 98.00 87 TYR A O 1
ATOM 660 N N . GLY A 1 88 ? 2.029 5.199 13.035 1.00 96.38 88 GLY A N 1
ATOM 661 C CA . GLY A 1 88 ? 2.274 5.800 14.347 1.00 96.38 88 GLY A CA 1
ATOM 662 C C . GLY A 1 88 ? 2.871 7.211 14.298 1.00 96.38 88 GLY A C 1
ATOM 663 O O . GLY A 1 88 ? 3.340 7.684 13.264 1.00 96.38 88 GLY A O 1
ATOM 664 N N . GLY A 1 89 ? 2.877 7.889 15.448 1.00 94.25 89 GLY A N 1
ATOM 665 C CA . GLY A 1 89 ? 3.463 9.231 15.587 1.00 94.25 89 GLY A CA 1
ATOM 666 C C . GLY A 1 89 ? 2.590 10.375 15.058 1.00 94.25 89 GLY A C 1
ATOM 667 O O . GLY A 1 89 ? 3.066 11.499 14.937 1.00 94.25 89 GLY A O 1
ATOM 668 N N . VAL A 1 90 ? 1.322 10.098 14.741 1.00 94.69 90 VAL A N 1
ATOM 669 C CA . VAL A 1 90 ? 0.280 11.099 14.463 1.00 94.69 90 VAL A CA 1
ATOM 670 C C . VAL A 1 90 ? -1.020 10.703 15.184 1.00 94.69 90 VAL A C 1
ATOM 672 O O . VAL A 1 90 ? -1.162 9.530 15.564 1.00 94.69 90 VAL A O 1
ATOM 675 N N . PRO A 1 91 ? -1.963 11.640 15.410 1.00 96.06 91 PRO A N 1
ATOM 676 C CA . PRO A 1 91 ? -3.216 11.348 16.102 1.00 96.06 91 PRO A CA 1
ATOM 677 C C . PRO A 1 91 ? -3.998 10.183 15.480 1.00 96.06 91 PRO A C 1
ATOM 679 O O . PRO A 1 91 ? -3.973 9.975 14.264 1.00 96.06 91 PRO A O 1
ATOM 682 N N . LEU A 1 92 ? -4.691 9.422 16.331 1.00 94.69 92 LEU A N 1
ATOM 683 C CA . LEU A 1 92 ? -5.497 8.267 15.923 1.00 94.69 92 LEU A CA 1
ATOM 684 C C . LEU A 1 92 ? -6.792 8.691 15.215 1.00 94.69 92 LEU A C 1
ATOM 686 O O . LEU A 1 92 ? -7.168 8.078 14.224 1.00 94.69 92 LEU A O 1
ATOM 690 N N . GLY A 1 93 ? -7.437 9.761 15.696 1.00 96.19 93 GLY A N 1
ATOM 691 C CA . GLY A 1 93 ? -8.750 10.226 15.223 1.00 96.19 93 GLY A CA 1
ATOM 692 C C . GLY A 1 93 ? -8.855 10.361 13.700 1.00 96.19 93 GLY A C 1
ATOM 693 O O . GLY A 1 93 ? -9.632 9.626 13.102 1.00 96.19 93 GLY A O 1
ATOM 694 N N . PRO A 1 94 ? -8.008 11.173 13.037 1.00 94.88 94 PRO A N 1
ATOM 695 C CA . PRO A 1 94 ? -8.071 11.338 11.582 1.00 94.88 94 PRO A CA 1
ATOM 696 C C . PRO A 1 94 ? -7.881 10.034 10.791 1.00 94.88 94 PRO A C 1
ATOM 698 O O . PRO A 1 94 ? -8.432 9.873 9.705 1.00 94.88 94 PRO A O 1
ATOM 701 N N . GLN A 1 95 ? -7.097 9.093 11.327 1.00 95.06 95 GLN A N 1
ATOM 702 C CA . GLN A 1 95 ? -6.889 7.779 10.715 1.00 95.06 95 GLN A CA 1
ATOM 703 C C . GLN A 1 95 ? -8.118 6.880 10.899 1.00 95.06 95 GLN A C 1
ATOM 705 O O . GLN A 1 95 ? -8.534 6.215 9.953 1.00 95.06 95 GLN A O 1
ATOM 710 N N . ALA A 1 96 ? -8.741 6.912 12.081 1.00 94.31 96 ALA A N 1
ATOM 711 C CA . ALA A 1 96 ? -10.002 6.223 12.343 1.00 94.31 96 ALA A CA 1
ATOM 712 C C . ALA A 1 96 ? -11.131 6.766 11.452 1.00 94.31 96 ALA A C 1
ATOM 714 O O . ALA A 1 96 ? -11.865 5.986 10.849 1.00 94.31 96 ALA A O 1
ATOM 715 N N . ASP A 1 97 ? -11.218 8.086 11.284 1.00 94.69 97 ASP A N 1
ATOM 716 C CA . ASP A 1 97 ? -12.193 8.727 10.396 1.00 94.69 97 ASP A CA 1
ATOM 717 C C . ASP A 1 97 ? -12.000 8.293 8.937 1.00 94.69 97 ASP A C 1
ATOM 719 O O . ASP A 1 97 ? -12.970 7.992 8.236 1.00 94.69 97 ASP A O 1
ATOM 723 N N . ALA A 1 98 ? -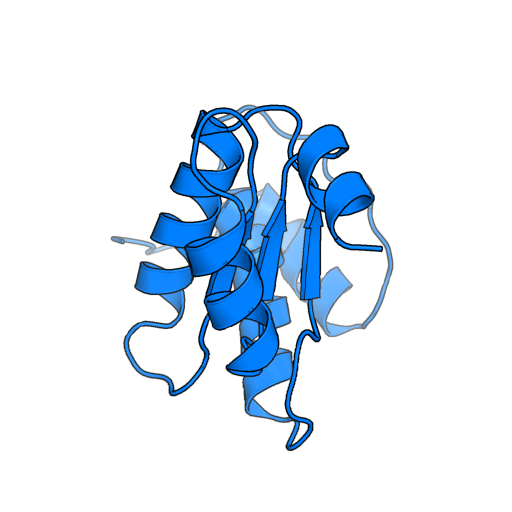10.748 8.185 8.480 1.00 92.38 98 ALA A N 1
ATOM 724 C CA . ALA A 1 98 ? -10.441 7.681 7.145 1.00 92.38 98 ALA A CA 1
ATOM 725 C C . ALA A 1 98 ? -10.885 6.217 6.958 1.00 92.38 98 ALA A C 1
ATOM 727 O O . ALA A 1 98 ? -11.437 5.871 5.911 1.00 92.38 98 ALA A O 1
ATOM 728 N N . LEU A 1 99 ? -10.707 5.363 7.971 1.00 92.50 99 LEU A N 1
ATOM 729 C CA . LEU A 1 99 ? -11.194 3.979 7.943 1.00 92.50 99 LEU A CA 1
ATOM 730 C C . LEU A 1 99 ? -12.732 3.921 7.939 1.00 92.50 99 LEU A C 1
ATOM 732 O O . LEU A 1 99 ? -13.318 3.222 7.105 1.00 92.50 99 LEU A O 1
ATOM 736 N N . HIS A 1 100 ? -13.397 4.717 8.781 1.00 92.56 100 HIS A N 1
ATOM 737 C CA . HIS A 1 100 ? -14.860 4.846 8.802 1.00 92.56 100 HIS A CA 1
ATOM 738 C C . HIS A 1 100 ? -15.433 5.364 7.477 1.00 92.56 100 HIS A C 1
ATOM 740 O O . HIS A 1 100 ? -16.527 4.961 7.075 1.00 92.56 100 HIS A O 1
ATOM 746 N N . ALA A 1 101 ? -14.678 6.185 6.743 1.00 92.19 101 ALA A N 1
ATOM 747 C CA . ALA A 1 101 ? -15.052 6.660 5.413 1.00 92.19 101 ALA A CA 1
ATOM 748 C C . ALA A 1 101 ? -15.046 5.560 4.330 1.00 92.19 101 ALA A C 1
ATOM 750 O O . ALA A 1 101 ? -15.353 5.858 3.167 1.00 92.19 101 ALA A O 1
ATOM 751 N N . LYS A 1 102 ? -14.753 4.297 4.685 1.00 89.75 102 LYS A N 1
ATOM 752 C CA . LYS A 1 102 ? -14.770 3.122 3.797 1.00 89.75 102 LYS A CA 1
ATOM 753 C C . LYS A 1 102 ? -13.809 3.269 2.614 1.00 89.75 102 LYS A C 1
ATOM 755 O O . LYS A 1 102 ? -14.220 3.150 1.458 1.00 89.75 102 LYS A O 1
ATOM 760 N N . VAL A 1 103 ? -12.547 3.587 2.902 1.00 95.19 103 VAL A N 1
ATOM 761 C CA . VAL A 1 103 ? -11.463 3.565 1.904 1.00 95.19 103 VAL A CA 1
ATOM 762 C C . VAL A 1 103 ? -11.243 2.154 1.363 1.00 95.19 103 VAL A C 1
ATOM 764 O O . VAL A 1 103 ? -11.477 1.189 2.076 1.00 95.19 103 VAL A O 1
ATOM 767 N N . ASP A 1 104 ? -10.789 2.033 0.117 1.00 96.56 104 ASP A N 1
ATOM 768 C CA . ASP A 1 104 ? -10.655 0.745 -0.574 1.00 96.56 104 ASP A CA 1
ATOM 769 C C . ASP A 1 104 ? -9.310 0.067 -0.293 1.00 96.56 104 ASP A C 1
ATOM 771 O O . ASP A 1 104 ? -9.234 -1.157 -0.165 1.00 96.56 104 ASP A O 1
ATOM 775 N N . VAL A 1 105 ? -8.250 0.873 -0.182 1.00 97.56 105 VAL A N 1
ATOM 776 C CA . VAL A 1 105 ? -6.873 0.417 0.033 1.00 97.56 105 VAL A CA 1
ATOM 777 C C . VAL A 1 105 ? -6.305 1.052 1.296 1.00 97.56 105 VAL A C 1
ATOM 779 O O . VAL A 1 105 ? -6.251 2.274 1.415 1.00 97.56 105 VAL A O 1
ATOM 782 N N . VAL A 1 106 ? -5.817 0.228 2.212 1.00 98.06 106 VAL A N 1
ATOM 783 C CA . VAL A 1 106 ? -5.108 0.672 3.412 1.00 98.06 106 VAL A CA 1
ATOM 784 C C . VAL A 1 106 ? -3.635 0.313 3.271 1.00 98.06 106 VAL A C 1
ATOM 786 O O . VAL A 1 106 ? -3.298 -0.853 3.070 1.00 98.06 106 VAL A O 1
ATOM 789 N N . THR A 1 107 ? -2.743 1.294 3.386 1.00 98.44 107 THR A N 1
ATOM 790 C CA . THR A 1 107 ? -1.312 1.039 3.613 1.00 98.44 107 THR A CA 1
ATOM 791 C C . THR A 1 107 ? -1.039 1.239 5.096 1.00 98.44 107 THR A C 1
ATOM 793 O O . THR A 1 107 ? -1.517 2.214 5.665 1.00 98.44 107 THR A O 1
ATOM 796 N N . ALA A 1 108 ? -0.329 0.332 5.766 1.00 98.25 108 ALA A N 1
ATOM 797 C CA . ALA A 1 108 ? -0.198 0.426 7.218 1.00 98.25 108 ALA A CA 1
ATOM 798 C C . ALA A 1 108 ? 1.145 -0.045 7.765 1.00 98.25 108 ALA A C 1
ATOM 800 O O . ALA 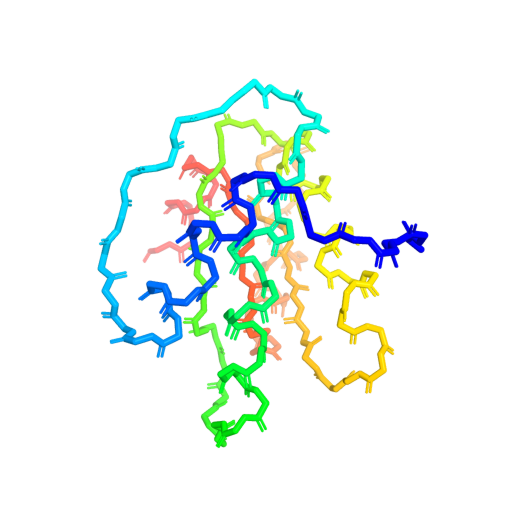A 1 108 ? 1.746 -0.974 7.227 1.00 98.25 108 ALA A O 1
ATOM 801 N N . THR A 1 109 ? 1.580 0.549 8.879 1.00 98.38 109 THR A N 1
ATOM 802 C CA . THR A 1 109 ? 2.621 -0.051 9.722 1.00 98.38 109 THR A CA 1
ATOM 803 C C . THR A 1 109 ? 2.001 -1.003 10.748 1.00 98.38 109 THR A C 1
ATOM 805 O O . THR A 1 109 ? 0.922 -0.702 11.263 1.00 98.38 109 THR A O 1
ATOM 808 N N . PRO A 1 110 ? 2.660 -2.133 11.092 1.00 97.88 110 PRO A N 1
ATOM 809 C CA . PRO A 1 110 ? 2.068 -3.151 11.962 1.00 97.88 110 PRO A CA 1
ATOM 810 C C . PRO A 1 110 ? 1.559 -2.606 13.298 1.00 97.88 110 PRO A C 1
ATOM 812 O O . PRO A 1 110 ? 0.418 -2.857 13.656 1.00 97.88 110 PRO A O 1
ATOM 815 N N . GLY A 1 111 ? 2.373 -1.810 14.003 1.00 97.00 111 GLY A N 1
ATOM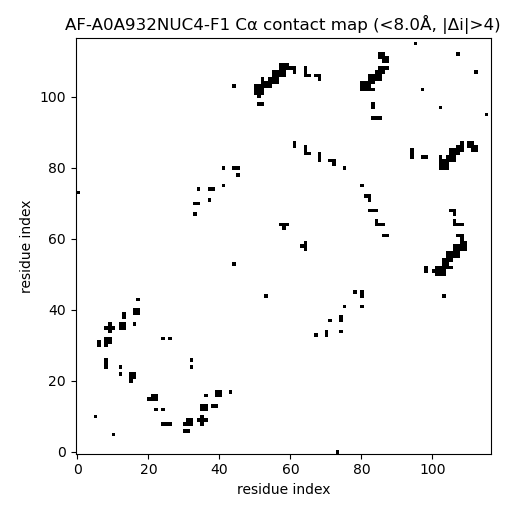 816 C CA . GLY A 1 111 ? 2.003 -1.286 15.320 1.00 97.00 111 GLY A CA 1
ATOM 817 C C . GLY A 1 111 ? 0.722 -0.452 15.287 1.00 97.00 111 GLY A C 1
ATOM 818 O O . GLY A 1 111 ? -0.213 -0.746 16.017 1.00 97.00 111 GLY A O 1
ATOM 819 N N . ARG A 1 112 ? 0.632 0.534 14.380 1.00 96.81 112 ARG A N 1
ATOM 820 C CA . ARG A 1 112 ? -0.574 1.371 14.285 1.00 96.81 112 ARG A CA 1
A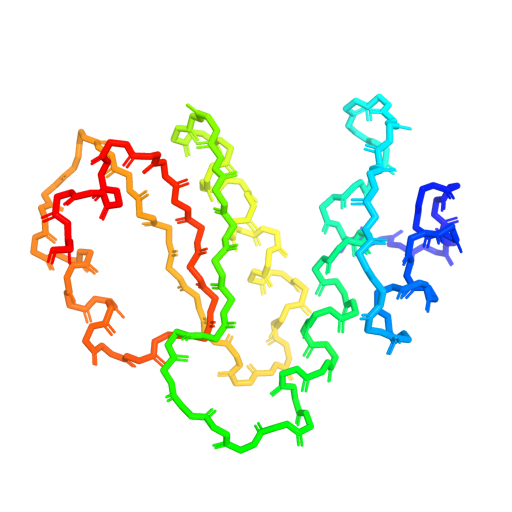TOM 821 C C . ARG A 1 112 ? -1.773 0.603 13.743 1.00 96.81 112 ARG A C 1
ATOM 823 O O . ARG A 1 112 ? -2.887 0.902 14.141 1.00 96.81 112 ARG A O 1
ATOM 830 N N . LEU A 1 113 ? -1.571 -0.368 12.854 1.00 95.44 113 LEU A N 1
ATOM 831 C CA . LEU A 1 113 ? -2.667 -1.218 12.394 1.00 95.44 113 LEU A CA 1
ATOM 832 C C . LEU A 1 113 ? -3.332 -1.952 13.568 1.00 95.44 113 LEU A C 1
ATOM 834 O O . LEU A 1 113 ? -4.554 -2.001 13.622 1.00 95.44 113 LEU A O 1
ATOM 838 N N . LEU A 1 114 ? -2.533 -2.478 14.502 1.00 95.06 114 LEU A N 1
ATOM 839 C CA . LEU A 1 114 ? -3.031 -3.178 15.687 1.00 95.06 114 LEU A CA 1
ATOM 840 C C . LEU A 1 114 ? -3.790 -2.254 16.648 1.00 95.06 114 LEU A C 1
ATOM 842 O O . LEU A 1 114 ? -4.755 -2.703 17.247 1.00 95.06 114 LEU A O 1
ATOM 846 N N . ASP A 1 115 ? -3.422 -0.971 16.745 1.00 94.69 115 ASP A N 1
ATOM 847 C CA . ASP A 1 115 ? -4.166 0.014 17.554 1.00 94.69 115 ASP A CA 1
ATOM 848 C C . ASP A 1 115 ? -5.625 0.219 17.068 1.00 94.69 115 ASP A C 1
ATOM 850 O O . ASP A 1 115 ? -6.427 0.832 17.771 1.00 94.69 115 ASP A O 1
ATOM 854 N N . HIS A 1 116 ? -5.958 -0.226 15.847 1.00 87.56 116 HIS A N 1
ATOM 855 C CA . HIS A 1 116 ? -7.274 -0.072 15.212 1.00 87.56 116 HIS A CA 1
ATOM 856 C C . HIS A 1 116 ? -8.107 -1.369 15.147 1.00 87.56 116 HIS A C 1
ATOM 858 O O . HIS A 1 116 ? -9.218 -1.320 14.611 1.00 87.56 116 HIS A O 1
ATOM 864 N N . LEU A 1 117 ? -7.583 -2.503 15.630 1.00 83.56 117 LEU A N 1
ATOM 865 C CA . LEU A 1 117 ? -8.284 -3.797 15.687 1.00 83.56 117 LEU A CA 1
ATOM 866 C C . LEU A 1 117 ? -8.928 -4.018 17.059 1.00 83.56 117 LEU A C 1
ATOM 868 O O . LEU A 1 117 ? -10.042 -4.588 17.071 1.00 83.56 117 LEU A O 1
#

Solvent-accessible surface area (backbone atoms only — not comparable to full-atom values): 6997 Å² total; per-residue (Å²): 136,85,81,85,70,78,40,75,58,24,65,61,40,29,64,40,49,63,70,72,46,88,84,86,86,88,74,67,87,92,52,50,63,67,57,21,56,46,52,42,50,52,57,52,55,74,76,46,88,80,82,28,73,76,42,80,46,82,30,97,40,60,68,55,13,48,52,50,42,53,51,48,50,65,75,34,66,92,54,91,72,41,64,48,58,37,45,71,98,57,76,62,63,71,50,52,52,46,56,74,68,39,26,35,34,36,20,19,18,66,72,40,50,58,78,74,112

Nearest PDB structures (foldseek):
  8v85-assembly1_3  TM=9.378E-01  e=9.899E-11  Saccharomyces cerevisiae BY4741
  8i9t-assembly1_Cb  TM=9.522E-01  e=2.356E-10  Thermochaetoides thermophila DSM 1495
  5ivl-assembly1_A  TM=9.443E-01  e=5.609E-10  Geobacillus stearothermophilus 10
  6uv0-assembly1_A  TM=9.569E-01  e=2.973E-09  Homo sapiens
  8v87-assembly1_D  TM=9.149E-01  e=3.882E-09  Saccharomyces cerevisiae BY4741

Foldseek 3Di:
DPDDDQFPQLVPQLVCVLVVHDDDGDDDPPRCVLCSNLVNVVVVVVVDPDFAAAEEAEDADQVVLVVSQVVSCVSCVVHPAFEDEFEPPDDPVVVVVSRVVGHHYYYYYPVRVVVND

pLDDT: mean 94.64, std 4.33, range [73.81, 98.44]